Protein AF-A0AAV2IP02-F1 (afdb_monomer)

Solvent-accessible surface area (backbone atoms only — not comparable to full-atom values): 8671 Å² total; per-residue (Å²): 139,84,88,87,91,91,88,86,87,84,88,84,88,89,85,90,81,84,88,86,82,72,90,80,79,85,74,85,83,82,96,67,90,72,77,76,77,79,72,75,86,71,72,75,89,65,76,60,85,78,70,65,77,85,86,68,53,71,71,55,48,53,56,33,64,40,58,49,81,77,82,90,75,89,70,80,92,65,81,74,50,16,60,49,56,51,53,51,50,52,53,50,47,52,58,46,52,56,48,47,38,74,70,40,87,68,34,43,74,44,94,62,94,54,92,89,63,86,45,68,50,112

pLDDT: mean 70.45, std 21.06, range [36.69, 96.69]

Mean predicted aligned error: 19.22 Å

Sequence (122 aa):
VQDPSPVSHHTVHSPGHPALHSPQTHKDGDHKLGVVNMQARILPQRAWAAAIPTILSHKGFDTLLTPTPESQQGSVQHTPASPLERFFACTIMKKHTSRLVNTEQSMQMIPSNEPGVICFKV

Structure (mmCIF, N/CA/C/O backbone):
data_AF-A0AAV2IP02-F1
#
_entry.id   AF-A0AAV2IP02-F1
#
loop_
_atom_site.group_PDB
_atom_site.id
_atom_site.type_symbol
_atom_site.label_atom_id
_atom_site.label_alt_id
_atom_site.label_comp_id
_atom_site.label_asym_id
_atom_site.label_entity_id
_atom_site.label_seq_id
_atom_site.pdbx_PDB_ins_code
_atom_site.Cartn_x
_atom_site.Cartn_y
_atom_site.Cartn_z
_atom_site.occupancy
_atom_site.B_iso_or_equiv
_atom_site.auth_seq_id
_atom_site.auth_comp_id
_atom_site.auth_asym_id
_atom_site.auth_atom_id
_atom_site.pdbx_PDB_model_num
ATOM 1 N N . VAL A 1 1 ? 59.791 24.578 58.153 1.00 37.84 1 VAL A N 1
ATOM 2 C CA . VAL A 1 1 ? 59.403 23.172 58.418 1.00 37.84 1 VAL A CA 1
ATOM 3 C C . VAL A 1 1 ? 58.314 22.843 57.392 1.00 37.84 1 VAL A C 1
ATOM 5 O O . VAL A 1 1 ? 57.278 23.476 57.485 1.00 37.84 1 VAL A O 1
ATOM 8 N N . GLN A 1 2 ? 58.648 22.347 56.190 1.00 39.06 2 GLN A N 1
ATOM 9 C CA . GLN A 1 2 ? 58.891 20.949 55.752 1.00 39.06 2 GLN A CA 1
ATOM 10 C C . GLN A 1 2 ? 57.570 20.196 55.401 1.00 39.06 2 GLN A C 1
ATOM 12 O O . GLN A 1 2 ? 56.772 19.947 56.296 1.00 39.06 2 GLN A O 1
ATOM 17 N N . ASP A 1 3 ? 57.368 19.906 54.098 1.00 45.03 3 ASP A N 1
ATOM 18 C CA . ASP A 1 3 ? 56.284 19.140 53.394 1.00 45.03 3 ASP A CA 1
ATOM 19 C C . ASP A 1 3 ? 56.210 17.624 53.780 1.00 45.03 3 ASP A C 1
ATOM 21 O O . ASP A 1 3 ? 57.116 17.236 54.528 1.00 45.03 3 ASP A O 1
ATOM 25 N N . PRO A 1 4 ? 55.285 16.712 53.295 1.00 52.28 4 PRO A N 1
ATOM 26 C CA . PRO A 1 4 ? 54.431 16.691 52.061 1.00 52.28 4 PRO A CA 1
ATOM 27 C C . PRO A 1 4 ? 53.006 15.999 52.115 1.00 52.28 4 PRO A C 1
ATOM 29 O O . PRO A 1 4 ? 52.532 15.577 53.164 1.00 52.28 4 PRO A O 1
ATOM 32 N N . SER A 1 5 ? 52.323 15.881 50.949 1.00 48.97 5 SER A N 1
ATOM 33 C CA . SER A 1 5 ? 51.009 15.210 50.646 1.00 48.97 5 SER A CA 1
ATOM 34 C C . SER A 1 5 ? 50.994 13.657 50.693 1.00 48.97 5 SER A C 1
ATOM 36 O O . SER A 1 5 ? 52.075 13.066 50.684 1.00 48.97 5 SER A O 1
ATOM 38 N N . PRO A 1 6 ? 49.811 12.967 50.662 1.00 51.31 6 PRO A N 1
ATOM 39 C CA . PRO A 1 6 ? 49.360 12.264 49.425 1.00 51.31 6 PRO A CA 1
ATOM 40 C C . PRO A 1 6 ? 47.819 12.057 49.199 1.00 51.31 6 PRO A C 1
ATOM 42 O O . PRO A 1 6 ? 46.977 12.415 50.014 1.00 51.31 6 PRO A O 1
ATOM 45 N N . VAL A 1 7 ? 47.500 11.463 48.034 1.00 46.50 7 VAL A N 1
ATOM 46 C CA . VAL A 1 7 ? 46.230 11.217 47.283 1.00 46.50 7 VAL A CA 1
ATOM 47 C C . VAL A 1 7 ? 45.356 10.025 47.773 1.00 46.50 7 VAL A C 1
ATOM 49 O O . VAL A 1 7 ? 45.880 9.078 48.349 1.00 46.50 7 VAL A O 1
ATOM 52 N N . SER A 1 8 ? 44.046 9.984 47.440 1.00 41.97 8 SER A N 1
ATOM 53 C CA . SER A 1 8 ? 43.224 8.744 47.275 1.00 41.97 8 SER A CA 1
ATOM 54 C C . SER A 1 8 ? 42.002 9.004 46.369 1.00 41.97 8 SER A C 1
ATOM 56 O O . SER A 1 8 ? 41.218 9.897 46.661 1.00 41.97 8 SER A O 1
ATOM 58 N N . HIS A 1 9 ? 41.926 8.500 45.130 1.00 44.09 9 HIS A N 1
ATOM 59 C CA . HIS A 1 9 ? 41.655 7.144 44.601 1.00 44.09 9 HIS A CA 1
ATOM 60 C C . HIS A 1 9 ? 40.163 6.755 44.506 1.00 44.09 9 HIS A C 1
ATOM 62 O O . HIS A 1 9 ? 39.405 6.763 45.467 1.00 44.09 9 HIS A O 1
ATOM 68 N N . HIS A 1 10 ? 39.799 6.454 43.260 1.00 46.19 10 HIS A N 1
ATOM 69 C CA . HIS A 1 10 ? 38.502 6.154 42.665 1.00 46.19 10 HIS A CA 1
ATOM 70 C C . HIS A 1 10 ? 37.906 4.817 43.123 1.00 46.19 10 HIS A C 1
ATOM 72 O O . HIS A 1 10 ? 38.595 3.901 43.563 1.00 46.19 10 HIS A O 1
ATOM 78 N N . THR A 1 11 ? 36.588 4.758 42.981 1.00 43.31 11 THR A N 1
ATOM 79 C CA . THR A 1 11 ? 35.643 3.735 43.416 1.00 43.31 11 THR A CA 1
ATOM 80 C C . THR A 1 11 ? 35.880 2.324 42.867 1.00 43.31 11 THR A C 1
ATOM 82 O O . THR A 1 11 ? 36.395 2.099 41.776 1.00 43.31 11 THR A O 1
ATOM 85 N N . VAL A 1 12 ? 35.436 1.385 43.699 1.00 40.16 12 VAL A N 1
ATOM 86 C CA . VAL A 1 12 ? 35.508 -0.079 43.651 1.00 40.16 12 VAL A CA 1
ATOM 87 C C . VAL A 1 12 ? 34.567 -0.752 42.630 1.00 40.16 12 VAL A C 1
ATOM 89 O O . VAL A 1 12 ? 33.518 -0.226 42.272 1.00 40.16 12 VAL A O 1
ATOM 92 N N . HIS A 1 13 ? 34.995 -1.955 42.229 1.00 47.62 13 HIS A N 1
ATOM 93 C CA . HIS A 1 13 ? 34.463 -2.980 41.316 1.00 47.62 13 HIS A CA 1
ATOM 94 C C . HIS A 1 13 ? 32.955 -3.318 41.307 1.00 47.62 13 HIS A C 1
ATOM 96 O O . HIS A 1 13 ? 32.308 -3.376 42.351 1.00 47.62 13 HIS A O 1
ATOM 102 N N . SER A 1 14 ? 32.484 -3.829 40.153 1.00 40.50 14 SER A N 1
ATOM 103 C CA . SER A 1 14 ? 31.676 -5.063 40.137 1.00 40.50 14 SER A CA 1
ATOM 104 C C . SER A 1 14 ? 31.889 -5.926 38.867 1.00 40.50 14 SER A C 1
ATOM 106 O O . SER A 1 14 ? 32.143 -5.354 37.8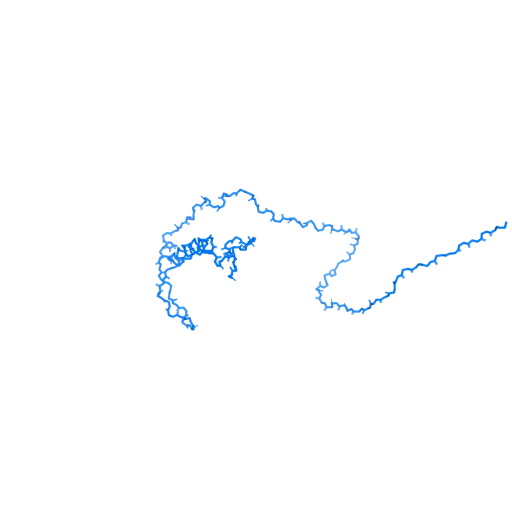04 1.00 40.50 14 SER A O 1
ATOM 108 N N . PRO A 1 15 ? 31.829 -7.276 38.957 1.00 48.59 15 PRO A N 1
ATOM 109 C CA . PRO A 1 15 ? 32.406 -8.212 37.985 1.00 48.59 15 PRO A CA 1
ATOM 110 C C . PRO A 1 15 ? 31.380 -9.102 37.243 1.00 48.59 15 PRO A C 1
ATOM 112 O O . PRO A 1 15 ? 30.411 -9.572 37.825 1.00 48.59 15 PRO A O 1
ATOM 115 N N . GLY A 1 16 ? 31.691 -9.454 35.990 1.00 36.69 16 GLY A N 1
ATOM 116 C CA . GLY A 1 16 ? 31.303 -10.742 35.392 1.00 36.69 16 GLY A CA 1
ATOM 117 C C . GLY A 1 16 ? 30.016 -10.801 34.558 1.00 36.69 16 GLY A C 1
ATOM 118 O O . GLY A 1 16 ? 28.931 -10.959 35.095 1.00 36.69 16 GLY A O 1
ATOM 119 N N . HIS A 1 17 ? 30.171 -10.810 33.228 1.00 42.53 17 HIS A N 1
ATOM 120 C CA . HIS A 1 17 ? 29.653 -11.866 32.339 1.00 42.53 17 HIS A CA 1
ATOM 121 C C . HIS A 1 17 ? 30.256 -11.687 30.928 1.00 42.53 17 HIS A C 1
ATOM 123 O O . HIS A 1 17 ? 29.985 -10.676 30.279 1.00 42.53 17 HIS A O 1
ATOM 129 N N . PRO A 1 18 ? 31.076 -12.627 30.418 1.00 44.75 18 PRO A N 1
ATOM 130 C CA . PRO A 1 18 ? 31.489 -12.613 29.022 1.00 44.75 18 PRO A CA 1
ATOM 131 C C . PRO A 1 18 ? 30.350 -13.184 28.171 1.00 44.75 18 PRO A C 1
ATOM 133 O O . PRO A 1 18 ? 29.979 -14.349 28.319 1.00 44.75 18 PRO A O 1
ATOM 136 N N . ALA A 1 19 ? 29.791 -12.377 27.269 1.00 44.09 19 ALA A N 1
ATOM 137 C CA . ALA A 1 19 ? 28.964 -12.889 26.183 1.00 44.09 19 ALA A CA 1
ATOM 138 C C . ALA A 1 19 ? 29.869 -13.682 25.224 1.00 44.09 19 ALA A C 1
ATOM 140 O O . ALA A 1 19 ? 30.442 -13.148 24.275 1.00 44.09 19 ALA A O 1
ATOM 141 N N . LEU A 1 20 ? 30.056 -14.964 25.528 1.00 55.56 20 LEU A N 1
ATOM 142 C CA . LEU A 1 20 ? 30.692 -15.936 24.653 1.00 55.56 20 LEU A CA 1
ATOM 143 C C . LEU A 1 20 ? 29.704 -16.267 23.535 1.00 55.56 20 LEU A C 1
ATOM 145 O O . LEU A 1 20 ? 28.756 -17.006 23.777 1.00 55.56 20 LEU A O 1
ATOM 149 N N . HIS A 1 21 ? 29.900 -15.667 22.356 1.00 51.31 21 HIS A N 1
ATOM 150 C CA . HIS A 1 21 ? 29.860 -16.320 21.036 1.00 51.31 21 HIS A CA 1
ATOM 151 C C . HIS A 1 21 ? 29.668 -15.273 19.921 1.00 51.31 21 HIS A C 1
ATOM 153 O O . HIS A 1 21 ? 28.549 -14.955 19.522 1.00 51.31 21 HIS A O 1
ATOM 159 N N . SER A 1 22 ? 30.771 -14.767 19.369 1.00 48.72 22 SER A N 1
ATOM 160 C CA . SER A 1 22 ? 30.790 -14.166 18.030 1.00 48.72 22 SER A CA 1
ATOM 161 C C . SER A 1 22 ? 31.911 -14.844 17.233 1.00 48.72 22 SER A C 1
ATOM 163 O O . SER A 1 22 ? 32.950 -15.130 17.834 1.00 48.72 22 SER A O 1
ATOM 165 N N . PRO A 1 23 ? 31.729 -15.175 15.938 1.00 42.06 23 PRO A N 1
ATOM 166 C CA . PRO A 1 23 ? 32.690 -15.979 15.192 1.00 42.06 23 PRO A CA 1
ATOM 167 C C . PRO A 1 23 ? 34.041 -15.272 15.142 1.00 42.06 23 PRO A C 1
ATOM 169 O O . PRO A 1 23 ? 34.175 -14.168 14.615 1.00 42.06 23 PRO A O 1
ATOM 172 N N . GLN A 1 24 ? 35.044 -15.916 15.721 1.00 42.25 24 GLN A N 1
ATOM 173 C CA . GLN A 1 24 ? 36.394 -15.396 15.834 1.00 42.25 24 GLN A CA 1
ATOM 174 C C . GLN A 1 24 ? 37.073 -15.501 14.463 1.00 42.25 24 GLN A C 1
ATOM 176 O O . GLN A 1 24 ? 37.637 -16.533 14.106 1.00 42.25 24 GLN A O 1
ATOM 181 N N . THR A 1 25 ? 37.012 -14.438 13.661 1.00 42.44 25 THR A N 1
ATOM 182 C CA . THR A 1 25 ? 37.890 -14.310 12.495 1.00 42.44 25 THR A CA 1
ATOM 183 C C . THR A 1 25 ? 39.271 -13.907 12.994 1.00 42.44 25 THR A C 1
ATOM 185 O O . THR A 1 25 ? 39.573 -12.726 13.155 1.00 42.44 25 THR A O 1
ATOM 188 N N . HIS A 1 26 ? 40.100 -14.909 13.278 1.00 45.44 26 HIS A N 1
ATOM 189 C CA . HIS A 1 26 ? 41.541 -14.738 13.407 1.00 45.44 26 HIS A CA 1
ATOM 190 C C . HIS A 1 26 ? 42.087 -14.078 12.139 1.00 45.44 26 HIS A C 1
ATOM 192 O O . HIS A 1 26 ? 41.907 -14.618 11.047 1.00 45.44 26 HIS A O 1
ATOM 198 N N . LYS A 1 27 ? 42.791 -12.956 12.296 1.00 39.34 27 LYS A N 1
ATOM 199 C CA . LYS A 1 27 ? 43.946 -12.590 11.474 1.00 39.34 27 LYS A CA 1
ATOM 200 C C . LYS A 1 27 ? 44.799 -11.585 12.242 1.00 39.34 27 LYS A C 1
ATOM 202 O O . LYS A 1 27 ? 44.302 -10.561 12.698 1.00 39.34 27 LYS A O 1
ATOM 207 N N . ASP A 1 28 ? 46.051 -11.984 12.418 1.00 42.91 28 ASP A N 1
ATOM 208 C CA . ASP A 1 28 ? 47.170 -11.233 12.970 1.00 42.91 28 ASP A CA 1
ATOM 209 C C . ASP A 1 28 ? 47.267 -9.791 12.466 1.00 42.91 28 ASP A C 1
ATOM 211 O O . ASP A 1 28 ? 47.005 -9.517 11.294 1.00 42.91 28 ASP A O 1
ATOM 215 N N . GLY A 1 29 ? 47.807 -8.935 13.335 1.00 43.06 29 GLY A N 1
ATOM 216 C CA . GLY A 1 29 ? 48.661 -7.831 12.909 1.00 43.06 29 GLY A CA 1
ATOM 217 C C . GLY A 1 29 ? 48.008 -6.453 12.835 1.00 43.06 29 GLY A C 1
ATOM 218 O O . GLY A 1 29 ? 47.157 -6.182 11.998 1.00 43.06 29 GLY A O 1
ATOM 219 N N . ASP A 1 30 ? 48.544 -5.567 13.670 1.00 38.06 30 ASP A N 1
ATOM 220 C CA . ASP A 1 30 ? 48.623 -4.117 13.497 1.00 38.06 30 ASP A CA 1
ATOM 221 C C . ASP A 1 30 ? 47.381 -3.229 13.704 1.00 38.06 30 ASP A C 1
ATOM 223 O 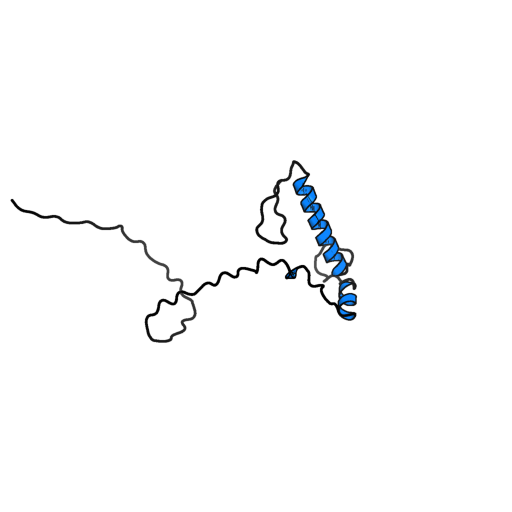O . ASP A 1 30 ? 46.466 -3.065 12.899 1.00 38.06 30 ASP A O 1
ATOM 227 N N . HIS A 1 31 ? 47.469 -2.543 14.838 1.00 45.72 31 HIS A N 1
ATOM 228 C CA . HIS A 1 31 ? 46.941 -1.237 15.206 1.00 45.72 31 HIS A CA 1
ATOM 229 C C . HIS A 1 31 ? 46.485 -0.333 14.042 1.00 45.72 31 HIS A C 1
ATOM 231 O O . HIS A 1 31 ? 47.234 0.489 13.518 1.00 45.72 31 HIS A O 1
ATOM 237 N N . LYS A 1 32 ? 45.180 -0.329 13.768 1.00 40.56 32 LYS A N 1
ATOM 238 C CA . LYS A 1 32 ? 44.475 0.894 13.368 1.00 40.56 32 LYS A CA 1
ATOM 239 C C . LYS A 1 32 ? 43.045 0.813 13.873 1.00 40.56 32 LYS A C 1
ATOM 241 O O . LYS A 1 32 ? 42.278 -0.039 13.440 1.00 40.56 32 LYS A O 1
ATOM 246 N N . LEU A 1 33 ? 42.680 1.720 14.778 1.00 42.84 33 LEU A N 1
ATOM 247 C CA . LEU A 1 33 ? 41.286 2.022 15.098 1.00 42.84 33 LEU A CA 1
ATOM 248 C C . LEU A 1 33 ? 40.609 2.462 13.792 1.00 42.84 33 LEU A C 1
ATOM 250 O O . LEU A 1 33 ? 40.704 3.613 13.361 1.00 42.84 33 LEU A O 1
ATOM 254 N N . GLY A 1 34 ? 40.013 1.501 13.093 1.00 42.28 34 GLY A N 1
ATOM 255 C CA . GLY A 1 34 ? 39.146 1.750 11.962 1.00 42.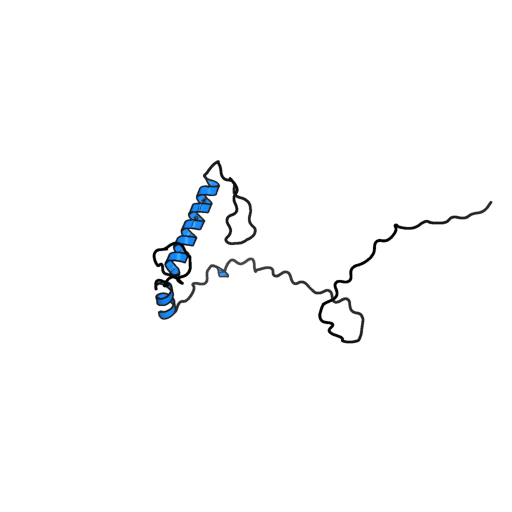28 34 GLY A CA 1
ATOM 256 C C . GLY A 1 34 ? 37.903 2.429 12.500 1.00 42.28 34 GLY A C 1
ATOM 257 O O . GLY A 1 34 ? 37.017 1.765 13.028 1.00 42.28 34 GLY A O 1
ATOM 258 N N . VAL A 1 35 ? 37.846 3.756 12.391 1.00 46.47 35 VAL A N 1
ATOM 259 C CA . VAL A 1 35 ? 36.582 4.488 12.430 1.00 46.47 35 VAL A CA 1
ATOM 260 C C . VAL A 1 35 ? 35.719 3.867 11.340 1.00 46.47 35 VAL A C 1
ATOM 262 O O . VAL A 1 35 ? 35.929 4.106 10.150 1.00 46.47 35 VAL A O 1
ATOM 265 N N . VAL A 1 36 ? 34.804 2.991 11.745 1.00 51.12 36 VAL A N 1
ATOM 266 C CA . VAL A 1 36 ? 33.786 2.445 10.861 1.00 51.12 36 VAL A CA 1
ATOM 267 C C . VAL A 1 36 ? 32.911 3.641 10.518 1.00 51.12 36 VAL A C 1
ATOM 269 O O . VAL A 1 36 ? 32.136 4.116 11.345 1.00 51.12 36 VAL A O 1
ATOM 272 N N . ASN A 1 37 ? 33.137 4.213 9.338 1.00 50.81 37 ASN A N 1
ATOM 273 C CA . ASN A 1 37 ? 32.353 5.310 8.801 1.00 50.81 37 ASN A CA 1
ATOM 274 C C . ASN A 1 37 ? 30.922 4.792 8.612 1.00 50.81 37 ASN A C 1
ATOM 276 O O . ASN A 1 37 ? 30.598 4.229 7.568 1.00 50.81 37 ASN A O 1
ATOM 280 N N . MET A 1 38 ? 30.089 4.910 9.648 1.00 57.94 38 MET A N 1
ATOM 281 C CA . MET A 1 38 ? 28.658 4.636 9.583 1.00 57.94 38 MET A CA 1
ATOM 282 C C . MET A 1 38 ? 28.052 5.710 8.688 1.00 57.94 38 MET A C 1
ATOM 284 O O . MET A 1 38 ? 27.582 6.743 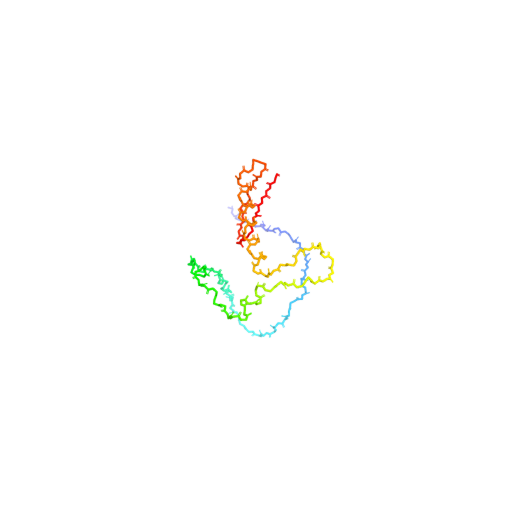9.158 1.00 57.94 38 MET A O 1
ATOM 288 N N . GLN A 1 39 ? 28.141 5.505 7.376 1.00 51.62 39 GLN A N 1
ATOM 289 C CA . GLN A 1 39 ? 27.508 6.366 6.393 1.00 51.62 39 GLN A CA 1
ATOM 290 C C . GLN A 1 39 ? 26.016 6.340 6.689 1.00 51.62 39 GLN A C 1
ATOM 292 O O . GLN A 1 39 ? 25.331 5.346 6.433 1.00 51.62 39 GLN A O 1
ATOM 297 N N . ALA A 1 40 ? 25.527 7.428 7.285 1.00 61.97 40 ALA A N 1
ATOM 298 C CA . ALA A 1 40 ? 24.111 7.656 7.464 1.00 61.97 40 ALA A CA 1
ATOM 299 C C . ALA A 1 40 ? 23.449 7.453 6.098 1.00 61.97 40 ALA A C 1
ATOM 301 O O . ALA A 1 40 ? 23.768 8.153 5.135 1.00 61.97 40 ALA A O 1
ATOM 302 N N . ARG A 1 41 ? 22.557 6.460 5.998 1.00 64.81 41 ARG A N 1
ATOM 303 C CA . ARG A 1 41 ? 21.712 6.251 4.819 1.00 64.81 41 ARG A CA 1
ATOM 304 C C . ARG A 1 41 ? 20.686 7.382 4.780 1.00 64.81 41 ARG A C 1
ATOM 306 O O . ARG A 1 41 ? 19.526 7.210 5.133 1.00 64.81 41 ARG A O 1
ATOM 313 N N . ILE A 1 42 ? 21.147 8.571 4.410 1.00 60.91 42 ILE A N 1
ATOM 314 C CA . ILE A 1 42 ? 20.289 9.709 4.122 1.00 60.91 42 ILE A CA 1
ATOM 315 C C . ILE A 1 42 ? 19.634 9.396 2.785 1.00 60.91 42 ILE A C 1
ATOM 317 O O . ILE A 1 42 ? 20.287 9.378 1.741 1.00 60.91 42 ILE A O 1
ATOM 321 N N . LEU A 1 43 ? 18.336 9.107 2.833 1.00 60.81 43 LEU A N 1
ATOM 322 C CA . LEU A 1 43 ? 17.528 9.023 1.630 1.00 60.81 43 LEU A CA 1
ATOM 323 C C . LEU A 1 43 ? 17.561 10.406 0.955 1.00 60.81 43 LEU A C 1
ATOM 325 O O . LEU A 1 43 ? 17.339 11.410 1.641 1.00 60.81 43 LEU A O 1
ATOM 329 N N . PRO A 1 44 ? 17.868 10.504 -0.350 1.00 60.78 44 PRO A N 1
ATOM 330 C CA . PRO A 1 44 ? 17.882 11.786 -1.036 1.00 60.78 44 PRO A CA 1
ATOM 331 C C . PRO A 1 44 ? 16.550 12.518 -0.827 1.00 60.78 44 PRO A C 1
ATOM 333 O O . PRO A 1 44 ? 15.482 11.974 -1.086 1.00 60.78 44 PRO A O 1
ATOM 336 N N . GLN A 1 45 ? 16.631 13.780 -0.398 1.00 59.72 45 GLN A N 1
ATOM 337 C CA . GLN A 1 45 ? 15.496 14.679 -0.117 1.00 59.72 45 GLN A CA 1
ATOM 338 C C . GLN A 1 45 ? 14.618 14.981 -1.351 1.00 59.72 45 GLN A C 1
ATOM 340 O O . GLN A 1 45 ? 13.641 15.723 -1.267 1.00 59.72 45 GLN A O 1
ATOM 345 N N . ARG A 1 46 ? 14.961 14.445 -2.532 1.00 59.41 46 ARG A N 1
ATOM 346 C CA . ARG A 1 46 ? 14.236 14.687 -3.780 1.00 59.41 46 ARG A CA 1
ATOM 347 C C . ARG A 1 46 ? 13.133 13.651 -3.977 1.00 59.41 46 ARG A C 1
ATOM 349 O O . ARG A 1 46 ? 13.401 12.500 -4.302 1.00 59.41 46 ARG A O 1
ATOM 356 N N . ALA A 1 47 ? 11.888 14.120 -3.884 1.00 56.41 47 ALA A N 1
ATOM 357 C CA . ALA A 1 47 ? 10.614 13.405 -4.053 1.00 56.41 47 ALA A CA 1
ATOM 358 C C . ALA A 1 47 ? 10.357 12.753 -5.441 1.00 56.41 47 ALA A C 1
ATOM 360 O O . ALA A 1 47 ? 9.216 12.535 -5.834 1.00 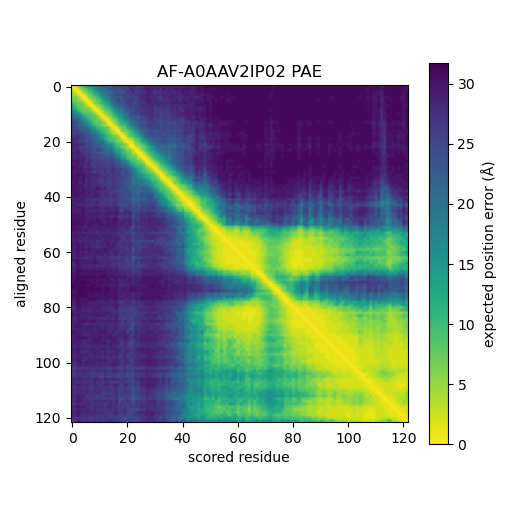56.41 47 ALA A O 1
ATOM 361 N N . TRP A 1 48 ? 11.395 12.454 -6.223 1.00 48.62 48 TRP A N 1
ATOM 362 C CA . TRP A 1 48 ? 11.276 12.072 -7.635 1.00 48.62 48 TRP A CA 1
ATOM 363 C C . TRP A 1 48 ? 10.945 10.587 -7.784 1.00 48.62 48 TRP A C 1
ATOM 365 O O . TRP A 1 48 ? 10.347 10.179 -8.774 1.00 48.62 48 TRP A O 1
ATOM 375 N N . ALA A 1 49 ? 11.248 9.792 -6.754 1.00 52.69 49 ALA A N 1
ATOM 376 C CA . ALA A 1 49 ? 10.827 8.398 -6.667 1.00 52.69 49 ALA A CA 1
ATOM 377 C C . ALA A 1 49 ? 9.293 8.232 -6.591 1.00 52.69 49 ALA A C 1
ATOM 379 O O . ALA A 1 49 ? 8.802 7.130 -6.801 1.00 52.69 49 ALA A O 1
ATOM 380 N N . ALA A 1 50 ? 8.535 9.308 -6.330 1.00 54.75 50 ALA A N 1
ATOM 381 C CA . ALA A 1 50 ? 7.071 9.291 -6.316 1.00 54.75 50 ALA A CA 1
ATOM 382 C C . ALA A 1 50 ? 6.423 9.659 -7.668 1.00 54.75 50 ALA A C 1
ATOM 384 O O . ALA A 1 50 ? 5.202 9.614 -7.778 1.00 54.75 50 ALA A O 1
ATOM 385 N N . ALA A 1 51 ? 7.209 10.036 -8.686 1.00 56.84 51 ALA A N 1
ATOM 386 C CA . ALA A 1 51 ? 6.691 10.527 -9.970 1.00 56.84 51 ALA A CA 1
ATOM 387 C C . ALA A 1 51 ? 7.012 9.619 -11.169 1.00 56.84 51 ALA A C 1
ATOM 389 O O . ALA A 1 51 ? 6.616 9.934 -12.289 1.00 56.84 51 ALA A O 1
ATOM 390 N N . ILE A 1 52 ? 7.724 8.505 -10.963 1.00 69.75 52 ILE A N 1
ATOM 391 C CA . ILE A 1 52 ? 7.969 7.534 -12.033 1.00 69.75 52 ILE A CA 1
ATOM 392 C C . ILE A 1 52 ? 6.736 6.629 -12.132 1.00 69.75 52 ILE A C 1
ATOM 394 O O . ILE A 1 52 ? 6.462 5.889 -11.183 1.00 69.75 52 ILE A O 1
ATOM 398 N N . PRO A 1 53 ? 5.979 6.663 -13.244 1.00 75.06 53 PRO A N 1
ATOM 399 C CA . PRO A 1 53 ? 4.859 5.754 -13.422 1.00 75.06 53 PRO A CA 1
ATOM 400 C C . PRO A 1 53 ? 5.375 4.314 -13.437 1.00 75.06 53 PRO A C 1
ATOM 402 O O . PRO A 1 53 ? 6.345 3.993 -14.127 1.00 75.06 53 PRO A O 1
ATOM 405 N N . THR A 1 54 ? 4.728 3.430 -12.678 1.00 84.50 54 THR A N 1
ATOM 406 C CA . THR A 1 54 ? 5.009 1.997 -12.761 1.00 84.50 54 THR A CA 1
ATOM 407 C C . THR A 1 54 ? 4.573 1.501 -14.135 1.00 84.50 54 THR A C 1
ATOM 409 O O . THR A 1 54 ? 3.380 1.401 -14.415 1.00 84.50 54 THR A O 1
ATOM 412 N N . ILE A 1 55 ? 5.539 1.204 -15.005 1.00 89.75 55 ILE A N 1
ATOM 413 C CA . ILE A 1 55 ? 5.255 0.598 -16.305 1.00 89.75 55 ILE A CA 1
ATOM 414 C C . ILE A 1 55 ? 4.880 -0.863 -16.077 1.00 89.75 55 ILE A C 1
ATOM 416 O O . ILE A 1 55 ? 5.671 -1.644 -15.547 1.00 89.75 55 ILE A O 1
ATOM 420 N N . LEU A 1 56 ? 3.667 -1.227 -16.477 1.00 91.00 56 LEU A N 1
ATOM 421 C CA . LEU A 1 56 ? 3.157 -2.587 -16.382 1.00 91.00 56 LEU A CA 1
ATOM 422 C C . LEU A 1 56 ? 3.093 -3.209 -17.774 1.00 91.00 56 LEU A C 1
ATOM 424 O O . LEU A 1 56 ? 2.644 -2.579 -18.729 1.00 91.00 56 LEU A O 1
ATOM 428 N N . SER A 1 57 ? 3.514 -4.468 -17.881 1.00 96.38 57 SER A N 1
ATOM 429 C CA . SER A 1 57 ? 3.156 -5.284 -19.041 1.00 96.38 57 SER A CA 1
ATOM 430 C C . SER A 1 57 ? 1.666 -5.627 -18.989 1.00 96.38 57 SER A C 1
ATOM 432 O O . SER A 1 57 ? 1.075 -5.649 -17.907 1.00 96.38 57 SER A O 1
ATOM 434 N N . HIS A 1 58 ? 1.072 -5.973 -20.134 1.00 96.69 58 HIS A N 1
ATOM 435 C CA . HIS A 1 58 ? -0.323 -6.430 -20.198 1.00 96.69 58 HIS A CA 1
ATOM 436 C C . HIS A 1 58 ? -0.605 -7.562 -19.201 1.00 96.69 58 HIS A C 1
ATOM 438 O O . HIS A 1 58 ? -1.494 -7.449 -18.367 1.00 96.69 58 HIS A O 1
ATOM 444 N N . LYS A 1 59 ? 0.251 -8.592 -19.183 1.00 95.81 59 LYS A N 1
ATOM 445 C CA . LYS A 1 59 ? 0.139 -9.708 -18.233 1.00 95.81 59 LYS A CA 1
ATOM 446 C C . LYS A 1 59 ? 0.226 -9.256 -16.771 1.00 95.81 59 LYS A C 1
ATOM 448 O O . LYS A 1 59 ? -0.471 -9.799 -15.916 1.00 95.81 59 LYS A O 1
ATOM 453 N N . GLY A 1 60 ? 1.103 -8.296 -16.467 1.00 94.19 60 GLY A N 1
ATOM 454 C CA . GLY A 1 60 ? 1.237 -7.748 -15.117 1.00 94.19 60 GLY A CA 1
ATOM 455 C C . GLY A 1 60 ? -0.030 -7.019 -14.676 1.00 94.19 60 GLY A C 1
ATOM 456 O O . GLY A 1 60 ? -0.501 -7.228 -13.562 1.00 94.19 60 GLY A O 1
ATOM 457 N N . PHE A 1 61 ? -0.615 -6.228 -15.574 1.00 94.62 61 PHE A N 1
ATOM 458 C CA . PHE A 1 61 ? -1.881 -5.548 -15.331 1.00 94.62 61 PHE A CA 1
ATOM 459 C C . PHE A 1 61 ? -3.041 -6.534 -15.133 1.00 94.62 61 PHE A C 1
ATOM 461 O O . PHE A 1 61 ? -3.741 -6.441 -14.127 1.00 94.62 61 PHE A O 1
ATOM 468 N N . ASP A 1 62 ? -3.172 -7.542 -15.998 1.00 95.75 62 ASP A N 1
ATOM 469 C CA . ASP A 1 62 ? -4.205 -8.581 -15.870 1.00 95.75 62 ASP A CA 1
ATOM 470 C C . ASP A 1 62 ? -4.089 -9.337 -14.539 1.00 95.75 62 ASP A C 1
ATOM 472 O O . ASP A 1 62 ? -5.084 -9.603 -13.864 1.00 95.75 62 ASP A O 1
ATOM 476 N N . THR A 1 63 ? -2.860 -9.623 -14.104 1.00 94.12 63 THR A N 1
ATOM 477 C CA . THR A 1 63 ? -2.603 -10.272 -12.810 1.00 94.12 63 THR A CA 1
ATOM 478 C C . THR A 1 63 ? -3.072 -9.401 -11.639 1.00 94.12 63 THR A C 1
ATOM 480 O O . THR A 1 63 ? -3.646 -9.915 -10.682 1.00 94.12 63 THR A O 1
ATOM 483 N N . LEU A 1 64 ? -2.865 -8.081 -11.707 1.00 93.75 64 LEU A N 1
ATOM 484 C CA . LEU A 1 64 ? -3.294 -7.142 -10.663 1.00 93.75 64 LEU A CA 1
ATOM 485 C C . LEU A 1 64 ? -4.813 -6.962 -10.593 1.00 93.75 64 LEU A C 1
ATOM 487 O O . LEU A 1 64 ? -5.307 -6.605 -9.524 1.00 93.75 64 LEU A O 1
ATOM 491 N N . LEU A 1 65 ? -5.522 -7.198 -11.698 1.00 94.00 65 LEU A N 1
ATOM 492 C CA . LEU A 1 65 ? -6.984 -7.164 -11.788 1.00 94.00 65 LEU A CA 1
ATOM 493 C C . LEU A 1 65 ? -7.647 -8.510 -11.483 1.00 94.00 65 LEU A C 1
ATOM 495 O O . LEU A 1 65 ? -8.851 -8.561 -11.250 1.00 94.00 65 LEU A O 1
ATOM 499 N N . THR A 1 66 ? -6.889 -9.604 -11.474 1.00 94.56 66 THR A N 1
ATOM 500 C CA . THR A 1 66 ? -7.445 -10.934 -11.221 1.00 94.56 66 THR A CA 1
ATOM 501 C C . THR A 1 66 ? -7.685 -11.126 -9.717 1.00 94.56 66 THR A C 1
ATOM 503 O O . THR A 1 66 ? -6.746 -10.966 -8.926 1.00 94.56 66 THR A O 1
ATOM 506 N N . PRO A 1 67 ? -8.910 -11.485 -9.282 1.00 90.75 67 PRO A N 1
ATOM 507 C CA . PRO A 1 67 ? -9.186 -11.798 -7.884 1.00 90.75 67 PRO A CA 1
ATOM 508 C C . P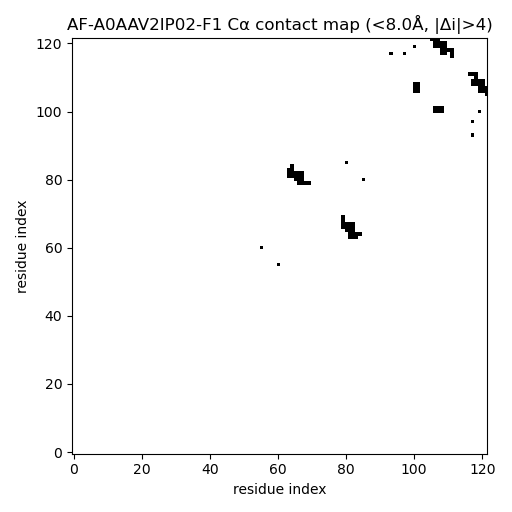RO A 1 67 ? -8.267 -12.909 -7.379 1.00 90.75 67 PRO A C 1
ATOM 510 O O . PRO A 1 67 ? -8.119 -13.950 -8.018 1.00 90.75 67 PRO A O 1
ATOM 513 N N . THR A 1 68 ? -7.628 -12.694 -6.230 1.00 82.25 68 THR A N 1
ATOM 514 C CA . THR A 1 68 ? -6.777 -13.734 -5.641 1.00 82.25 68 THR A CA 1
ATOM 515 C C . THR A 1 68 ? -7.654 -14.698 -4.847 1.00 82.25 68 THR A C 1
ATOM 517 O O . THR A 1 68 ? -8.344 -14.228 -3.939 1.00 82.25 68 THR A O 1
ATOM 520 N N . PRO A 1 69 ? -7.639 -16.010 -5.147 1.00 71.50 69 PRO A N 1
ATOM 521 C CA . PRO A 1 69 ? -8.345 -16.987 -4.329 1.00 71.50 69 PRO A CA 1
ATOM 522 C C . PRO A 1 69 ? -7.767 -16.964 -2.911 1.00 71.50 69 PRO A C 1
ATOM 524 O O . PRO A 1 69 ? -6.548 -16.915 -2.733 1.00 71.50 69 PRO A O 1
ATOM 527 N N . GLU A 1 70 ? -8.635 -16.945 -1.902 1.00 67.88 70 GLU A N 1
ATOM 528 C CA . GLU A 1 70 ? -8.202 -16.938 -0.506 1.00 67.88 70 GLU A CA 1
ATOM 529 C C . GLU A 1 70 ? -7.397 -18.207 -0.200 1.00 67.88 70 GLU A C 1
ATOM 531 O O . GLU A 1 70 ? -7.811 -19.322 -0.529 1.00 67.88 70 GLU A O 1
ATOM 536 N N . SER A 1 71 ? -6.243 -18.051 0.455 1.00 61.53 71 SER A N 1
ATOM 537 C CA . SER A 1 71 ? -5.549 -19.175 1.077 1.00 61.53 71 SER A CA 1
ATOM 538 C C . SER A 1 71 ? -6.421 -19.662 2.230 1.00 61.53 71 SER A C 1
ATOM 540 O O . SER A 1 71 ? -6.428 -19.064 3.306 1.00 61.53 71 SER A O 1
ATOM 542 N N . GLN A 1 72 ? -7.212 -20.701 1.973 1.00 60.53 72 GLN A N 1
ATOM 543 C CA . GLN A 1 72 ? -8.101 -21.300 2.956 1.00 60.53 72 GLN A CA 1
ATOM 544 C C . GLN A 1 72 ? -7.301 -21.849 4.138 1.00 60.53 72 GLN A C 1
ATOM 546 O O . GLN A 1 72 ? -6.844 -22.983 4.097 1.00 60.53 72 GLN A O 1
ATOM 551 N N . GLN A 1 73 ? -7.157 -21.051 5.195 1.00 53.56 73 GLN A N 1
ATOM 552 C CA . GLN A 1 73 ? -7.087 -21.527 6.576 1.00 53.56 73 GLN A CA 1
ATOM 553 C C . GLN A 1 73 ? -7.235 -20.343 7.543 1.00 53.56 73 GLN A C 1
ATOM 555 O O . GLN A 1 73 ? -6.274 -19.667 7.896 1.00 53.56 73 GLN A O 1
ATOM 560 N N . GLY A 1 74 ? -8.475 -20.109 7.985 1.00 62.88 74 GLY A N 1
ATOM 561 C CA . GLY A 1 74 ? -8.766 -19.367 9.216 1.00 62.88 74 GLY A CA 1
ATOM 562 C C . GLY A 1 74 ? -9.046 -17.864 9.113 1.00 62.88 74 GLY A C 1
ATOM 563 O O . GLY A 1 74 ? -9.286 -17.260 10.156 1.00 62.88 74 GLY A O 1
ATOM 564 N N . SER A 1 75 ? -9.059 -17.242 7.928 1.00 59.25 75 SER A N 1
ATOM 565 C CA . SER A 1 75 ? -9.483 -15.838 7.813 1.00 59.25 75 SER A CA 1
ATOM 566 C C . SER A 1 75 ? -11.002 -15.706 7.701 1.00 59.25 75 SER A C 1
ATOM 568 O O . SER A 1 75 ? -11.684 -16.562 7.135 1.00 59.25 75 SER A O 1
ATOM 570 N N . VAL A 1 76 ? -11.519 -14.602 8.246 1.00 62.25 76 VAL A N 1
ATOM 571 C CA . VAL A 1 76 ? -12.865 -14.078 7.981 1.00 62.25 76 VAL A CA 1
ATOM 572 C C . VAL A 1 76 ? -13.140 -14.186 6.478 1.00 62.25 76 VAL A C 1
ATOM 574 O O . VAL A 1 76 ? -12.262 -13.855 5.689 1.00 62.25 76 VAL A O 1
ATOM 577 N N . GLN A 1 77 ? -14.317 -14.693 6.098 1.00 63.38 77 GLN A N 1
ATOM 578 C CA . GLN A 1 77 ? -14.745 -14.806 4.700 1.00 63.38 77 GLN A CA 1
ATOM 579 C C . GLN A 1 77 ? -14.739 -13.403 4.078 1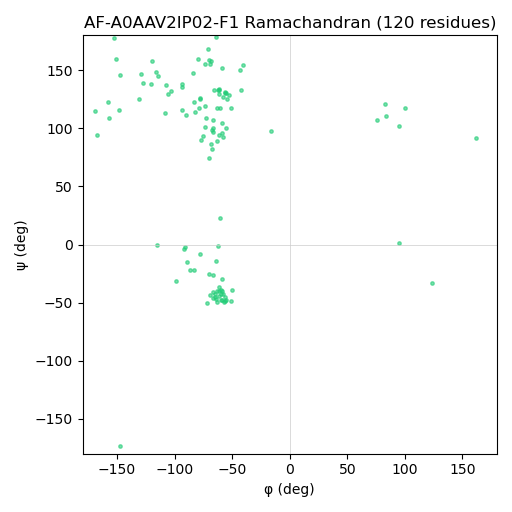.00 63.38 77 GLN A C 1
ATOM 581 O O . GLN A 1 77 ? -15.686 -12.638 4.278 1.00 63.38 77 GLN A O 1
ATOM 586 N N . HIS A 1 78 ? -13.669 -13.021 3.387 1.00 68.06 78 HIS A N 1
ATOM 587 C CA . HIS A 1 78 ? -13.630 -11.763 2.667 1.00 68.06 78 HIS A CA 1
ATOM 588 C C . HIS A 1 78 ? -14.062 -12.038 1.230 1.00 68.06 78 HIS A C 1
ATOM 590 O O . HIS A 1 78 ? -13.683 -13.027 0.607 1.00 68.06 78 HIS A O 1
ATOM 596 N N . THR A 1 79 ? -14.889 -11.152 0.679 1.00 78.19 79 THR A N 1
ATOM 597 C CA . THR A 1 79 ? -15.218 -11.220 -0.745 1.00 78.19 79 THR A CA 1
ATOM 598 C C . THR A 1 79 ? -13.911 -11.191 -1.545 1.00 78.19 79 THR A C 1
ATOM 600 O O . THR A 1 79 ? -13.069 -10.324 -1.275 1.00 78.19 79 THR A O 1
ATOM 603 N N . PRO A 1 80 ? -13.709 -12.109 -2.509 1.00 82.00 80 PRO A N 1
ATOM 604 C CA . PRO A 1 80 ? -12.484 -12.140 -3.290 1.00 82.00 80 PRO A CA 1
ATOM 605 C C . PRO A 1 80 ? -12.295 -10.795 -3.991 1.00 82.00 80 PRO A C 1
ATOM 607 O O . PRO A 1 80 ? -13.188 -10.308 -4.678 1.00 82.00 80 PRO A O 1
ATOM 610 N N . ALA A 1 81 ? -11.120 -10.204 -3.798 1.00 87.00 81 ALA A N 1
ATOM 611 C CA . ALA A 1 81 ? -10.731 -8.934 -4.391 1.00 87.00 81 ALA A CA 1
ATOM 612 C C . ALA A 1 81 ? -9.368 -9.083 -5.064 1.00 87.00 81 ALA A C 1
ATOM 614 O O . ALA A 1 81 ? -8.492 -9.839 -4.617 1.00 87.00 81 ALA A O 1
ATOM 615 N N . SER A 1 82 ? -9.183 -8.354 -6.151 1.00 92.62 82 SER A N 1
ATOM 616 C CA . SER A 1 82 ? -7.913 -8.267 -6.851 1.00 92.62 82 SER A CA 1
ATOM 617 C C . SER A 1 82 ? -6.868 -7.510 -6.014 1.00 92.62 82 SER A C 1
ATOM 619 O O . SER A 1 82 ? -7.208 -6.697 -5.142 1.00 92.62 82 SER A O 1
ATOM 621 N N . PRO A 1 83 ? -5.563 -7.753 -6.236 1.00 91.56 83 PRO A N 1
ATOM 622 C CA . PRO A 1 83 ? -4.501 -6.960 -5.621 1.00 91.56 83 PRO A CA 1
ATOM 623 C C . PRO A 1 83 ? -4.696 -5.446 -5.785 1.00 91.56 83 PRO A C 1
ATOM 625 O O . PRO A 1 83 ? -4.458 -4.696 -4.835 1.00 91.56 83 PRO A O 1
ATOM 628 N N . LEU A 1 84 ? -5.167 -5.001 -6.953 1.00 91.94 84 LEU A N 1
ATOM 629 C CA . LEU A 1 84 ? -5.375 -3.585 -7.239 1.00 91.94 84 LEU A CA 1
ATOM 630 C C . LEU A 1 84 ? -6.530 -2.986 -6.424 1.00 91.94 84 LEU A C 1
ATOM 632 O O . LEU A 1 84 ? -6.386 -1.905 -5.852 1.00 91.94 84 LEU A O 1
ATOM 636 N N . GLU A 1 85 ? -7.651 -3.697 -6.311 1.00 90.50 85 GLU A N 1
ATOM 637 C CA . GLU A 1 85 ? -8.784 -3.265 -5.484 1.00 90.50 85 GLU A CA 1
ATOM 638 C C . GLU A 1 85 ? -8.389 -3.147 -4.013 1.00 90.50 85 GLU A C 1
ATOM 640 O O . GLU A 1 85 ? -8.688 -2.138 -3.373 1.00 90.50 85 GLU A O 1
ATOM 645 N N . ARG A 1 86 ? -7.646 -4.129 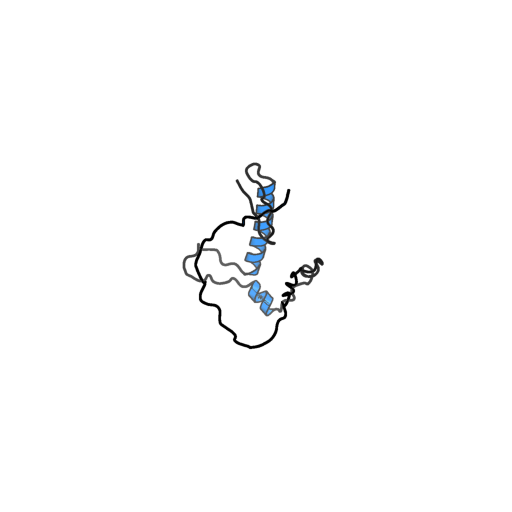-3.484 1.00 89.69 86 ARG A N 1
ATOM 646 C CA . ARG A 1 86 ? -7.133 -4.079 -2.106 1.00 89.69 86 ARG A CA 1
ATOM 647 C C . ARG A 1 86 ? -6.231 -2.870 -1.883 1.00 89.69 86 ARG A C 1
ATOM 649 O O . ARG A 1 86 ? -6.371 -2.182 -0.875 1.00 89.69 86 ARG A O 1
ATOM 656 N N . PHE A 1 87 ? -5.345 -2.570 -2.832 1.00 89.56 87 PHE A N 1
ATOM 657 C CA . PHE A 1 87 ? -4.475 -1.399 -2.752 1.00 89.56 87 PHE A CA 1
ATOM 658 C C . PHE A 1 87 ? -5.272 -0.087 -2.676 1.00 89.56 87 PHE A C 1
ATOM 660 O O . PHE A 1 87 ? -5.021 0.750 -1.799 1.00 89.56 87 PHE A O 1
ATOM 667 N N . PHE A 1 88 ? -6.264 0.094 -3.551 1.00 89.25 88 PHE A N 1
ATOM 668 C CA . PHE A 1 88 ? -7.102 1.292 -3.534 1.00 89.25 88 PHE A CA 1
ATOM 669 C C . PHE A 1 88 ? -7.971 1.380 -2.279 1.00 89.25 88 PHE A C 1
ATOM 671 O O . PHE A 1 88 ? -8.054 2.457 -1.684 1.00 89.25 88 PHE A O 1
ATOM 678 N N . ALA A 1 89 ? -8.548 0.266 -1.827 1.00 89.12 89 ALA A N 1
ATOM 679 C CA . ALA A 1 89 ? -9.322 0.215 -0.592 1.00 89.12 89 ALA A CA 1
ATOM 680 C C . ALA A 1 89 ? -8.476 0.650 0.613 1.00 89.12 89 ALA A C 1
ATOM 682 O O . ALA A 1 89 ? -8.886 1.539 1.358 1.00 89.12 89 ALA A O 1
ATOM 683 N N . CYS A 1 90 ? -7.258 0.119 0.757 1.00 87.50 90 CYS A N 1
ATOM 684 C CA . CYS A 1 90 ? -6.328 0.520 1.814 1.00 87.50 90 CYS A CA 1
ATOM 685 C C . CYS A 1 90 ? -5.940 2.003 1.716 1.00 87.50 90 CYS A C 1
ATOM 687 O O . CYS A 1 90 ? -5.875 2.699 2.729 1.00 87.50 90 CYS A O 1
ATOM 689 N N . THR A 1 91 ? -5.727 2.516 0.503 1.00 88.56 91 THR A N 1
ATOM 690 C CA . THR A 1 91 ? -5.377 3.928 0.279 1.00 88.56 91 THR A CA 1
ATOM 691 C C . THR A 1 91 ? -6.515 4.862 0.698 1.00 88.56 91 THR A C 1
ATOM 693 O O . THR A 1 91 ? -6.293 5.857 1.396 1.00 88.56 91 THR A O 1
ATOM 696 N N . ILE A 1 92 ? -7.749 4.529 0.315 1.00 90.88 92 ILE A N 1
ATOM 697 C CA . ILE A 1 92 ? -8.949 5.289 0.679 1.00 90.88 92 ILE A CA 1
ATOM 698 C C . ILE A 1 92 ? -9.202 5.194 2.183 1.00 90.88 92 ILE A C 1
ATOM 700 O O . ILE A 1 92 ? -9.435 6.222 2.820 1.00 90.88 92 ILE A O 1
ATOM 704 N N . MET A 1 93 ? -9.110 3.991 2.755 1.00 89.81 93 MET A N 1
ATOM 705 C CA . MET A 1 93 ? -9.282 3.748 4.185 1.00 89.81 93 MET A CA 1
ATOM 706 C C . MET A 1 93 ? -8.292 4.581 4.990 1.00 89.81 93 MET A C 1
ATOM 708 O O . MET A 1 93 ? -8.707 5.347 5.849 1.00 89.81 93 MET A O 1
ATOM 712 N N . LYS A 1 94 ? -7.005 4.556 4.632 1.00 88.50 94 LYS A N 1
ATOM 713 C CA . LYS A 1 94 ? -5.977 5.386 5.266 1.00 88.50 94 LYS A CA 1
ATOM 714 C C . LYS A 1 94 ? -6.327 6.877 5.217 1.00 88.50 94 LYS A C 1
ATOM 716 O O . LYS A 1 94 ? -6.261 7.562 6.238 1.00 88.50 94 LYS A O 1
ATOM 721 N N . LYS A 1 95 ? -6.734 7.392 4.050 1.00 90.00 95 LYS A N 1
ATOM 722 C CA . LYS A 1 95 ? -7.169 8.793 3.896 1.00 90.00 95 LYS A CA 1
ATOM 723 C C . LYS A 1 95 ? -8.399 9.104 4.751 1.00 90.00 95 LYS A C 1
ATOM 725 O O . LYS A 1 95 ? -8.541 10.217 5.253 1.00 90.00 95 LYS A O 1
ATOM 730 N N . HIS A 1 96 ? -9.323 8.161 4.890 1.00 92.19 96 HIS A N 1
ATOM 731 C CA . HIS A 1 96 ? -10.513 8.333 5.710 1.00 92.19 96 HIS A CA 1
ATOM 732 C C . HIS A 1 96 ? -10.188 8.309 7.206 1.00 92.19 96 HIS A C 1
ATOM 734 O O . HIS A 1 96 ? -10.519 9.275 7.883 1.00 92.19 96 HIS A O 1
ATOM 740 N N . THR A 1 97 ? -9.452 7.309 7.691 1.00 91.50 97 THR A N 1
ATOM 741 C CA . THR A 1 97 ? -8.999 7.211 9.086 1.00 91.50 97 THR A CA 1
ATOM 742 C C . THR A 1 97 ? -8.211 8.443 9.504 1.00 91.50 97 THR A C 1
ATOM 744 O O . THR A 1 97 ? -8.485 9.018 10.550 1.00 91.50 97 THR A O 1
ATOM 747 N N . SER A 1 98 ? -7.282 8.911 8.663 1.00 91.00 98 SER A N 1
ATOM 748 C CA . SER A 1 98 ? -6.534 10.140 8.940 1.00 91.00 98 SER A CA 1
ATOM 749 C C . SER A 1 98 ? -7.464 11.341 9.125 1.00 91.00 98 SER A C 1
ATOM 751 O O . SER A 1 98 ? -7.269 12.108 10.062 1.00 91.00 98 SER A O 1
ATOM 753 N N . ARG A 1 99 ? -8.500 11.493 8.288 1.00 93.56 99 ARG A N 1
ATOM 754 C CA . ARG A 1 99 ? -9.494 12.565 8.458 1.00 93.56 99 ARG A CA 1
ATOM 755 C C . ARG A 1 99 ? -10.259 12.422 9.769 1.00 93.56 99 ARG A C 1
ATOM 757 O O . ARG A 1 99 ? -10.300 13.393 10.508 1.00 93.56 99 ARG A O 1
ATOM 764 N N . LEU A 1 100 ? -10.787 11.233 10.064 1.00 94.06 100 LEU A N 1
ATOM 765 C CA . LEU A 1 100 ? -11.554 10.980 11.288 1.00 94.06 100 LEU A CA 1
ATOM 766 C C . LEU A 1 100 ? -10.754 11.328 12.546 1.00 94.06 100 LEU A C 1
ATOM 768 O O . LEU A 1 100 ? -11.224 12.096 13.372 1.00 94.06 100 LEU A O 1
ATOM 772 N N . VAL A 1 101 ? -9.508 10.858 12.646 1.00 93.50 101 VAL A N 1
ATOM 773 C CA . VAL A 1 101 ? -8.632 11.153 13.794 1.00 93.50 101 VAL A CA 1
ATOM 774 C C . VAL A 1 101 ? -8.403 12.658 13.986 1.00 93.50 101 VAL A C 1
ATOM 776 O O . VAL A 1 101 ? -8.176 13.098 15.106 1.00 93.50 101 VAL A O 1
ATOM 779 N N . ASN A 1 102 ? -8.437 13.453 12.911 1.00 89.88 102 ASN A N 1
ATOM 780 C CA . ASN A 1 102 ? -8.265 14.906 12.996 1.00 89.88 102 ASN A CA 1
ATOM 781 C C . ASN A 1 102 ? -9.573 15.663 13.280 1.00 89.88 102 ASN A C 1
ATOM 783 O O . ASN A 1 102 ? -9.511 16.809 13.715 1.00 89.88 102 ASN A O 1
ATOM 787 N N . THR A 1 103 ? -10.740 15.080 12.992 1.00 94.19 103 THR A N 1
ATOM 788 C CA . THR A 1 103 ? -12.043 15.747 13.159 1.00 94.19 103 THR A CA 1
ATOM 789 C C . THR A 1 103 ? -12.760 15.358 14.445 1.00 94.19 103 THR A C 1
ATOM 791 O O . THR A 1 103 ? -13.501 16.170 14.994 1.00 94.19 103 THR A O 1
ATOM 794 N N . GLU A 1 104 ? -12.559 14.132 14.920 1.00 94.25 104 GLU A N 1
ATOM 795 C CA . GLU A 1 104 ? -13.203 13.609 16.123 1.00 94.25 104 GLU A CA 1
ATOM 796 C C . GLU A 1 104 ? -12.526 14.146 17.389 1.00 94.25 104 GLU A C 1
ATOM 798 O O . GLU A 1 104 ? -11.323 13.991 17.580 1.00 94.25 104 GLU A O 1
ATOM 803 N N . GLN A 1 105 ? -13.306 14.740 18.297 1.00 91.12 105 GLN A N 1
ATOM 804 C CA . GLN A 1 105 ? -12.785 15.346 19.536 1.00 91.12 105 GLN A CA 1
ATOM 805 C C . GLN A 1 105 ? -12.203 14.325 20.519 1.00 91.12 105 GLN A C 1
ATOM 807 O O . GLN A 1 105 ? -11.349 14.661 21.337 1.00 91.12 105 GLN A O 1
ATOM 812 N N . SER A 1 106 ? -12.688 13.086 20.453 1.00 93.44 106 SER A N 1
ATOM 813 C CA . SER A 1 106 ? -12.231 11.977 21.284 1.00 93.44 106 SER A CA 1
ATOM 814 C C . SER A 1 106 ? -10.914 11.380 20.802 1.00 93.44 106 SER A C 1
ATOM 816 O O . SER A 1 106 ? -10.366 10.542 21.496 1.00 93.44 106 SER A O 1
ATOM 818 N N . MET A 1 107 ? -10.391 11.778 19.638 1.00 93.88 107 MET A N 1
ATOM 819 C CA . MET A 1 107 ? -9.167 11.211 19.080 1.00 93.88 107 MET A CA 1
ATOM 820 C C . MET A 1 107 ? -8.049 12.249 19.031 1.00 93.88 107 MET A C 1
ATOM 822 O O . MET A 1 107 ? -8.268 13.433 18.787 1.00 93.88 107 MET A O 1
ATOM 826 N N . GLN A 1 108 ? -6.815 11.800 19.250 1.00 92.75 108 GLN A N 1
ATOM 827 C CA . GLN A 1 108 ? -5.628 12.639 19.101 1.00 92.75 108 GLN A CA 1
ATOM 828 C C . GLN A 1 108 ? -4.571 11.931 18.262 1.00 92.75 108 GLN A C 1
ATOM 830 O O . GLN A 1 108 ? -4.136 10.826 18.594 1.00 92.75 108 GLN A O 1
ATOM 835 N N . MET A 1 109 ? -4.126 12.599 17.195 1.00 93.50 109 MET A N 1
ATOM 836 C CA . MET A 1 109 ? -3.024 12.139 16.352 1.00 93.50 109 MET A CA 1
ATOM 837 C C . MET A 1 109 ? -1.710 12.130 17.144 1.00 93.50 109 MET A C 1
ATOM 839 O O . MET A 1 109 ? -1.361 13.109 17.804 1.00 93.50 109 MET A O 1
ATOM 843 N N . ILE A 1 110 ? -0.956 11.040 17.038 1.00 94.25 110 ILE A N 1
ATOM 844 C CA . ILE A 1 110 ? 0.391 10.904 17.592 1.00 94.25 110 ILE A CA 1
ATOM 845 C C . ILE A 1 110 ? 1.385 10.982 16.423 1.00 94.25 110 ILE A C 1
ATOM 847 O O . ILE A 1 110 ? 1.215 10.256 15.440 1.00 94.25 110 ILE A O 1
ATOM 851 N N . PRO A 1 111 ? 2.428 11.828 16.497 1.00 90.25 111 PRO A N 1
ATOM 852 C CA . PRO A 1 111 ? 3.463 11.873 15.471 1.00 90.25 111 PRO A CA 1
ATOM 853 C C . PRO A 1 111 ? 4.111 10.498 15.268 1.00 90.25 111 PRO A C 1
ATOM 855 O O . PRO A 1 111 ? 4.532 9.855 16.228 1.00 90.25 111 PRO A O 1
ATOM 858 N N . SER A 1 112 ? 4.216 10.064 14.012 1.00 87.62 112 SER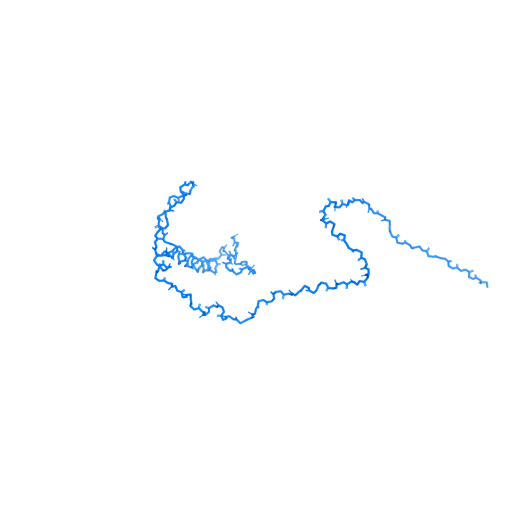 A N 1
ATOM 859 C CA . SER A 1 112 ? 4.940 8.854 13.620 1.00 87.62 112 SER A CA 1
ATOM 860 C C . SER A 1 112 ? 6.055 9.216 12.652 1.00 87.62 112 SER A C 1
ATOM 862 O O . SER A 1 112 ? 5.857 10.029 11.749 1.00 87.62 112 SER A O 1
ATOM 864 N N . ASN A 1 113 ? 7.218 8.595 12.834 1.00 88.75 113 ASN A N 1
ATOM 865 C CA . ASN A 1 113 ? 8.350 8.732 11.921 1.00 88.75 113 ASN A CA 1
ATOM 866 C C . ASN A 1 113 ? 8.341 7.661 10.815 1.00 88.75 113 ASN A C 1
ATOM 868 O O . ASN A 1 113 ? 9.224 7.657 9.960 1.00 88.75 113 ASN A O 1
ATOM 872 N N . GLU A 1 114 ? 7.367 6.744 10.834 1.00 89.19 114 GLU A N 1
ATOM 873 C CA . GLU A 1 114 ? 7.241 5.672 9.849 1.00 89.19 114 GLU A CA 1
ATOM 874 C C . GLU A 1 114 ? 6.310 6.093 8.696 1.00 89.19 114 GLU A C 1
ATOM 876 O O . GLU A 1 114 ? 5.106 6.303 8.904 1.00 89.19 114 GLU A O 1
ATOM 881 N N . PRO A 1 115 ? 6.823 6.209 7.455 1.00 81.69 115 PRO A N 1
ATOM 882 C CA . PRO A 1 115 ? 6.004 6.566 6.306 1.00 81.69 115 PRO A CA 1
ATOM 883 C C . PRO A 1 115 ? 4.949 5.493 6.060 1.00 81.69 115 PRO A C 1
ATOM 885 O O . PRO A 1 115 ? 5.275 4.357 5.740 1.00 81.69 115 PRO A O 1
ATOM 888 N N . GLY A 1 116 ? 3.672 5.847 6.165 1.00 82.00 116 GLY A N 1
ATOM 889 C CA . GLY A 1 116 ? 2.610 4.855 5.986 1.00 82.00 116 GLY A CA 1
ATOM 890 C C . GLY A 1 116 ? 1.675 4.746 7.173 1.00 82.00 116 GLY A C 1
ATOM 891 O O . GLY A 1 116 ? 0.482 4.535 6.960 1.00 82.00 116 GLY A O 1
ATOM 892 N N . VAL A 1 117 ? 2.205 4.955 8.376 1.00 88.88 117 VAL A N 1
ATOM 893 C CA . VAL A 1 117 ? 1.546 4.621 9.639 1.00 88.88 117 VAL A CA 1
ATOM 894 C C . VAL A 1 117 ? 0.773 5.813 10.192 1.00 88.88 117 VAL A C 1
ATOM 896 O O . VAL A 1 117 ? 1.263 6.941 10.202 1.00 88.88 117 VAL A O 1
ATOM 899 N N . ILE A 1 118 ? -0.451 5.555 10.655 1.00 90.62 118 ILE A N 1
ATOM 900 C CA . ILE A 1 118 ? -1.276 6.519 11.388 1.00 90.62 118 ILE A CA 1
ATOM 901 C C . ILE A 1 118 ? -1.310 6.058 12.843 1.00 90.62 118 ILE A C 1
ATOM 903 O O . ILE A 1 118 ? -1.887 5.014 13.137 1.00 90.62 118 ILE A O 1
ATOM 907 N N . CYS A 1 119 ? -0.706 6.834 13.740 1.00 93.88 119 CYS A N 1
ATOM 908 C CA . CYS A 1 119 ? -0.750 6.590 15.179 1.00 93.88 119 CYS A CA 1
ATOM 909 C C . CYS A 1 119 ? -1.744 7.560 15.818 1.00 93.88 119 CYS A C 1
ATOM 911 O O . CYS A 1 119 ? -1.691 8.759 15.555 1.00 93.88 119 CYS A O 1
ATOM 913 N N . PHE A 1 120 ? -2.638 7.065 16.667 1.00 94.56 120 PHE A N 1
ATOM 914 C CA . PHE A 1 120 ? -3.584 7.902 17.398 1.00 94.56 120 PHE A CA 1
ATOM 915 C C . PHE A 1 120 ? -3.954 7.265 18.735 1.00 94.56 120 PHE A C 1
ATOM 917 O O . PHE A 1 120 ? -3.783 6.061 18.924 1.00 94.56 120 PHE A O 1
ATOM 924 N N . LYS A 1 121 ? -4.448 8.085 19.658 1.00 94.00 121 LYS A N 1
ATOM 925 C CA . LYS A 1 121 ? -5.058 7.652 20.919 1.00 94.00 121 LYS A CA 1
ATOM 926 C C . LYS A 1 121 ? -6.504 8.130 20.987 1.00 94.00 121 LYS A C 1
ATOM 928 O O . LYS A 1 121 ? -6.856 9.093 20.301 1.00 94.00 121 LYS A O 1
ATOM 933 N N . VAL A 1 122 ? -7.286 7.449 21.816 1.00 90.50 122 VAL A N 1
ATOM 934 C CA . VAL A 1 122 ? -8.658 7.801 22.198 1.00 90.50 122 VAL A CA 1
ATOM 935 C C . VAL A 1 122 ? -8.657 8.169 23.676 1.00 90.50 122 VAL A C 1
ATOM 937 O O . VAL A 1 122 ? -7.903 7.494 24.415 1.00 90.50 122 VAL A O 1
#

Foldseek 3Di:
DDDDDDDDDDDDDDDDDDPPDDDDPDDDDDDDPPPPPPPPPDDPPDPVVVVDDDDDDPVRVVQQQDFDDDPPDDDDPDDGGGNVVVVVVLVVVVVVVVVCQVPDPQKHWDDDPDPPDTDMDD

Organism: Lymnaea stagnalis (NCBI:txid6523)

Secondary structure (DSSP, 8-state):
---------PPP---------S----------------------S-GGGGSS-----HHHHHHHHSPPPP--SS---PPP--HHHHHHHHHHHHHHHHHHHHH-TT-EEE---STT--EEE-

Radius of gyration: 30.09 Å; Cα contacts (8 Å, |Δi|>4): 50; chains: 1; bounding box: 75×45×79 Å